Protein AF-A0A7T8H0J9-F1 (afdb_monomer_lite)

Secondary structure (DSSP, 8-state):
--EE-TTT--EE-TTS-TTTTTGGGTS-PPPPPPPPHHHHHHHSS-SHHHHHHHHTHHHHHHHT---TT--S-----PPP---

Radius of gyration: 19.09 Å; chains: 1; bounding box: 42×35×44 Å

pLDDT: mean 78.9, std 16.66, range [35.88, 94.06]

Structure (mmCIF, N/CA/C/O backbone):
data_AF-A0A7T8H0J9-F1
#
_entry.id   AF-A0A7T8H0J9-F1
#
loop_
_atom_site.group_PDB
_atom_site.id
_atom_site.type_symbol
_atom_site.label_atom_id
_atom_site.label_alt_id
_atom_site.label_comp_id
_atom_site.label_asym_id
_atom_site.label_entity_id
_atom_site.label_seq_id
_atom_site.pdbx_PDB_ins_code
_atom_site.Cartn_x
_atom_site.Cartn_y
_atom_site.Cartn_z
_atom_site.occupancy
_atom_site.B_iso_or_equiv
_atom_site.auth_seq_id
_atom_site.auth_comp_id
_atom_site.auth_asym_id
_atom_site.auth_atom_id
_atom_site.pdbx_PDB_model_num
ATOM 1 N N . MET A 1 1 ? 8.638 8.120 -4.198 1.00 64.44 1 MET A N 1
ATOM 2 C CA . MET A 1 1 ? 8.348 7.109 -5.231 1.00 64.44 1 MET A CA 1
ATOM 3 C C . MET A 1 1 ? 7.562 7.802 -6.331 1.00 64.44 1 MET A C 1
ATOM 5 O O . MET A 1 1 ? 6.436 8.194 -6.075 1.00 64.44 1 MET A O 1
ATOM 9 N N . ASN A 1 2 ? 8.166 8.086 -7.480 1.00 81.69 2 ASN A N 1
ATOM 10 C CA . ASN A 1 2 ? 7.508 8.805 -8.587 1.00 81.69 2 ASN A CA 1
ATOM 11 C C . ASN A 1 2 ? 7.849 8.207 -9.961 1.00 81.69 2 ASN A C 1
ATOM 13 O O . ASN A 1 2 ? 7.578 8.820 -10.988 1.00 81.69 2 ASN A O 1
ATOM 17 N N . VAL A 1 3 ? 8.474 7.029 -9.975 1.00 87.50 3 VAL A N 1
ATOM 18 C CA . VAL A 1 3 ? 8.814 6.295 -11.191 1.00 87.50 3 VAL A CA 1
ATOM 19 C C . VAL A 1 3 ? 7.986 5.024 -11.194 1.00 87.50 3 VAL A C 1
ATOM 21 O O . VAL A 1 3 ? 8.080 4.239 -10.256 1.00 87.50 3 VAL A O 1
ATOM 24 N N . ASN A 1 4 ? 7.199 4.796 -12.239 1.00 89.75 4 ASN A N 1
ATOM 25 C CA . ASN A 1 4 ? 6.435 3.559 -12.363 1.00 89.75 4 ASN A CA 1
ATOM 26 C C . ASN A 1 4 ? 7.233 2.516 -13.140 1.00 89.75 4 ASN A C 1
ATOM 28 O O . ASN A 1 4 ? 7.887 2.802 -14.144 1.00 89.75 4 ASN A O 1
ATOM 32 N N . CYS A 1 5 ? 7.163 1.267 -12.691 1.00 88.25 5 CYS A N 1
ATOM 33 C CA . CYS A 1 5 ? 7.691 0.151 -13.452 1.00 88.25 5 CYS A CA 1
ATOM 34 C C . CYS A 1 5 ? 6.888 -0.055 -14.740 1.00 88.25 5 CYS A C 1
ATOM 36 O O . CYS A 1 5 ? 5.698 -0.334 -14.675 1.00 88.25 5 CYS A O 1
ATOM 38 N N . ARG A 1 6 ? 7.555 -0.06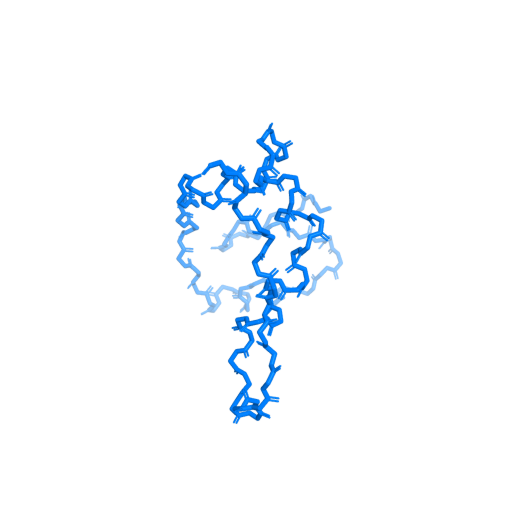8 -15.899 1.00 87.50 6 ARG A N 1
ATOM 39 C CA . ARG A 1 6 ? 6.910 -0.336 -17.200 1.00 87.50 6 ARG A CA 1
ATOM 40 C C . ARG A 1 6 ? 6.242 -1.712 -17.338 1.00 87.50 6 ARG A C 1
ATOM 42 O O . ARG A 1 6 ? 5.475 -1.911 -18.267 1.00 87.50 6 ARG A O 1
ATOM 49 N N . TYR A 1 7 ? 6.588 -2.671 -16.477 1.00 88.25 7 TYR A N 1
ATOM 50 C CA . TYR A 1 7 ? 6.116 -4.057 -16.584 1.00 88.25 7 TYR A CA 1
ATOM 51 C C . TYR A 1 7 ? 4.932 -4.375 -15.676 1.00 88.25 7 TYR A C 1
ATOM 53 O O . TYR A 1 7 ? 4.098 -5.194 -16.030 1.00 88.25 7 TYR A O 1
ATOM 61 N N . CYS A 1 8 ? 4.896 -3.775 -14.489 1.00 86.81 8 CYS A N 1
ATOM 62 C CA . CYS A 1 8 ? 3.935 -4.131 -13.444 1.00 86.81 8 CYS A CA 1
ATOM 63 C C . CYS A 1 8 ? 3.356 -2.911 -12.725 1.00 86.81 8 CYS A C 1
ATOM 65 O O . CYS A 1 8 ? 2.739 -3.055 -11.680 1.00 86.81 8 CYS A O 1
ATOM 67 N N . ASN A 1 9 ? 3.609 -1.702 -13.239 1.00 87.38 9 ASN A N 1
ATOM 68 C CA . ASN A 1 9 ? 3.117 -0.423 -12.718 1.00 87.38 9 ASN A CA 1
ATOM 69 C C . ASN A 1 9 ? 3.452 -0.114 -11.249 1.00 87.38 9 ASN A C 1
ATOM 71 O O . ASN A 1 9 ? 3.026 0.912 -10.729 1.00 87.38 9 ASN A O 1
ATOM 75 N N . ALA A 1 10 ? 4.274 -0.944 -10.601 1.00 87.75 10 ALA A N 1
ATOM 76 C CA . ALA A 1 10 ? 4.751 -0.708 -9.250 1.00 87.75 10 ALA A CA 1
ATOM 77 C C . ALA A 1 10 ? 5.487 0.637 -9.148 1.00 87.75 10 ALA A C 1
ATOM 79 O O . ALA A 1 10 ? 6.336 0.957 -9.989 1.00 87.75 10 ALA A O 1
ATOM 80 N N . MET A 1 11 ? 5.168 1.389 -8.097 1.00 89.31 11 MET A N 1
ATOM 81 C CA . MET A 1 11 ? 5.829 2.637 -7.725 1.00 89.31 11 MET A CA 1
ATOM 82 C C . MET A 1 11 ? 7.242 2.344 -7.223 1.00 89.31 11 MET A C 1
ATOM 84 O O . MET A 1 11 ? 7.428 1.515 -6.336 1.00 89.31 11 MET A O 1
ATOM 88 N N . LYS A 1 12 ? 8.230 3.039 -7.781 1.00 88.12 12 LYS A N 1
ATOM 89 C CA . LYS A 1 12 ? 9.651 2.859 -7.483 1.00 88.12 12 LYS A CA 1
ATOM 90 C C . LYS A 1 12 ? 10.298 4.132 -6.981 1.00 88.12 12 LYS A C 1
ATOM 92 O O . LYS A 1 12 ? 9.860 5.255 -7.279 1.00 88.12 12 LYS A O 1
ATOM 97 N N . TYR A 1 13 ? 11.390 3.959 -6.250 1.00 87.62 13 TYR A N 1
ATOM 98 C CA . TYR A 1 13 ? 12.348 5.038 -6.043 1.00 87.62 13 TYR A CA 1
ATOM 99 C C . TYR A 1 13 ? 13.278 5.161 -7.257 1.00 87.62 13 TYR A C 1
ATOM 101 O O . TYR A 1 13 ? 13.640 4.149 -7.853 1.00 87.62 13 TYR A O 1
ATOM 109 N N . PRO A 1 14 ? 13.727 6.377 -7.614 1.00 85.38 14 PRO A N 1
ATOM 110 C CA . PRO A 1 14 ? 14.646 6.562 -8.739 1.00 85.38 14 PRO A CA 1
ATOM 111 C C . PRO A 1 14 ? 15.955 5.760 -8.631 1.00 85.38 14 PRO A C 1
ATOM 113 O O . PRO A 1 14 ? 16.520 5.384 -9.650 1.00 85.38 14 PRO A O 1
ATOM 116 N N . ALA A 1 15 ? 16.424 5.487 -7.408 1.00 88.38 15 ALA A N 1
ATOM 117 C CA . ALA A 1 15 ? 17.662 4.752 -7.141 1.00 88.38 15 ALA A CA 1
ATOM 118 C C . ALA A 1 15 ? 17.475 3.226 -6.988 1.00 88.38 15 ALA A C 1
ATOM 120 O O . ALA A 1 15 ? 18.440 2.520 -6.698 1.00 88.38 15 ALA A O 1
ATOM 121 N N . GLU A 1 16 ? 16.258 2.695 -7.141 1.00 88.62 16 GLU A N 1
ATOM 122 C CA . GLU A 1 16 ? 16.027 1.252 -7.034 1.00 88.62 16 GLU A CA 1
ATOM 123 C C . GLU A 1 16 ? 16.573 0.487 -8.236 1.00 88.62 16 GLU A C 1
ATOM 125 O O . GLU A 1 16 ? 16.497 0.920 -9.389 1.00 88.62 16 GLU A O 1
ATOM 130 N N . THR A 1 17 ? 17.066 -0.722 -7.973 1.00 88.62 17 THR A N 1
ATOM 131 C CA . THR A 1 17 ? 17.516 -1.608 -9.041 1.00 88.62 17 THR A CA 1
ATOM 132 C C . THR A 1 17 ? 16.326 -2.069 -9.901 1.00 88.62 17 THR A C 1
ATOM 134 O O . THR A 1 17 ? 15.233 -2.330 -9.385 1.00 88.62 17 THR A O 1
ATOM 137 N N . PRO A 1 18 ? 16.507 -2.253 -11.226 1.00 80.88 18 PRO A N 1
ATOM 138 C CA . PRO A 1 18 ? 15.425 -2.679 -12.123 1.00 80.88 18 PRO A CA 1
ATOM 139 C C . PRO A 1 18 ? 14.748 -4.001 -11.720 1.00 80.88 18 PRO A C 1
ATOM 141 O O . PRO A 1 18 ? 13.585 -4.238 -12.060 1.00 80.88 18 PRO A O 1
ATOM 144 N N . GLY A 1 19 ? 15.474 -4.853 -10.990 1.00 85.50 19 GLY A N 1
ATOM 145 C CA . GLY A 1 19 ? 15.024 -6.164 -10.537 1.00 85.50 19 GLY A CA 1
ATOM 146 C C . GLY A 1 19 ? 14.096 -6.159 -9.321 1.00 85.50 19 GLY A C 1
ATOM 147 O O . GLY A 1 19 ? 13.408 -7.155 -9.125 1.00 85.50 19 GLY A O 1
ATOM 148 N N . LEU A 1 20 ? 14.030 -5.074 -8.542 1.00 88.38 20 LEU A N 1
ATOM 149 C CA . LEU A 1 20 ? 13.435 -5.123 -7.201 1.00 88.38 20 LEU A CA 1
ATOM 150 C C . LEU A 1 20 ? 11.924 -5.404 -7.190 1.00 88.38 20 LEU A C 1
ATOM 152 O O . LEU A 1 20 ? 11.443 -6.099 -6.307 1.00 88.38 20 LEU A O 1
ATOM 156 N N . CYS A 1 21 ? 11.173 -4.902 -8.174 1.00 88.25 21 CYS A N 1
ATOM 157 C CA . CYS A 1 21 ? 9.715 -5.067 -8.174 1.00 88.25 21 CYS A CA 1
ATOM 158 C C . CYS A 1 21 ? 9.245 -6.371 -8.843 1.00 88.25 21 CYS A C 1
ATOM 160 O O . CYS A 1 21 ? 8.387 -7.063 -8.320 1.00 88.25 21 CYS A O 1
ATOM 162 N N . CYS A 1 22 ? 9.766 -6.681 -10.034 1.00 89.62 22 CYS A N 1
ATOM 163 C CA . CYS A 1 22 ? 9.210 -7.690 -10.949 1.00 89.62 22 CYS A CA 1
ATOM 164 C C . CYS A 1 22 ? 10.335 -8.407 -11.710 1.00 89.62 22 CYS A C 1
ATOM 166 O O . CYS A 1 22 ? 10.156 -8.838 -12.851 1.00 89.62 22 CYS A O 1
ATOM 168 N N . ALA A 1 23 ? 11.540 -8.440 -11.122 1.00 90.50 23 ALA A N 1
ATOM 169 C CA . ALA A 1 23 ? 12.749 -9.007 -11.719 1.00 90.50 23 ALA A CA 1
ATOM 170 C C . ALA A 1 23 ? 12.989 -8.523 -13.163 1.00 90.50 23 ALA A C 1
ATOM 172 O O . ALA A 1 23 ? 13.307 -9.310 -14.053 1.00 90.50 23 ALA A O 1
ATOM 173 N N . ASN A 1 24 ? 12.804 -7.217 -13.403 1.00 88.31 24 ASN A N 1
ATOM 174 C CA . ASN A 1 24 ? 12.895 -6.593 -14.726 1.00 88.31 24 ASN A CA 1
ATOM 175 C C . ASN A 1 24 ? 11.936 -7.200 -15.780 1.00 88.31 24 ASN A C 1
ATOM 177 O O . ASN A 1 24 ? 12.310 -7.380 -16.935 1.00 88.31 24 ASN A O 1
ATOM 181 N N . GLY A 1 25 ? 10.708 -7.537 -15.374 1.00 88.38 25 GLY A N 1
ATOM 182 C CA . GLY A 1 25 ? 9.665 -8.077 -16.255 1.00 88.38 25 GLY A CA 1
ATOM 183 C C . GLY A 1 25 ? 9.659 -9.602 -16.375 1.00 88.38 25 GLY A C 1
ATOM 184 O O . GLY A 1 25 ? 8.849 -10.142 -17.119 1.00 88.38 25 GLY A O 1
ATOM 185 N N . LYS A 1 26 ? 10.537 -10.304 -15.645 1.00 90.88 26 LYS A N 1
ATOM 186 C CA . LYS A 1 26 ? 10.544 -11.776 -15.590 1.00 90.88 26 LYS A CA 1
ATOM 187 C C . LYS A 1 26 ? 9.416 -12.340 -14.728 1.00 90.88 26 LYS A C 1
ATOM 189 O O . LYS A 1 26 ? 8.988 -13.463 -14.958 1.00 90.88 26 LYS A O 1
ATOM 194 N N . VAL A 1 27 ? 8.961 -11.577 -13.734 1.00 89.88 27 VAL A N 1
ATOM 195 C CA . VAL A 1 27 ? 7.828 -11.947 -12.881 1.00 89.88 27 VAL A CA 1
ATOM 196 C C . VAL A 1 27 ? 6.611 -11.161 -13.339 1.00 89.88 27 VAL A C 1
ATOM 198 O O . VAL A 1 27 ? 6.649 -9.930 -13.393 1.00 89.88 27 VAL A O 1
ATOM 201 N N . ARG A 1 28 ? 5.535 -11.881 -13.656 1.00 84.94 28 ARG A N 1
ATOM 202 C CA . ARG A 1 28 ? 4.223 -11.303 -13.926 1.00 84.94 28 ARG A CA 1
ATOM 203 C C . ARG A 1 28 ? 3.377 -11.480 -12.671 1.00 84.94 28 ARG A C 1
ATOM 205 O O . ARG A 1 28 ? 3.113 -12.608 -12.274 1.00 84.94 28 ARG A O 1
ATOM 212 N N . LEU A 1 29 ? 3.052 -10.367 -12.027 1.00 78.69 29 LEU A N 1
ATOM 213 C CA . LEU A 1 29 ? 2.143 -10.346 -10.887 1.00 78.69 29 LEU A CA 1
ATOM 214 C C . LEU A 1 29 ? 0.717 -10.282 -11.425 1.00 78.69 29 LEU A C 1
ATOM 216 O O . LEU A 1 29 ? 0.468 -9.560 -12.393 1.00 78.69 29 LEU A O 1
ATOM 220 N N . ASP A 1 30 ? -0.182 -11.043 -10.815 1.00 82.94 30 ASP A N 1
ATOM 221 C CA . ASP A 1 30 ? -1.609 -10.885 -11.062 1.00 82.94 30 ASP A CA 1
ATOM 222 C C . ASP A 1 30 ? -2.093 -9.550 -10.490 1.00 82.94 30 ASP A C 1
ATOM 224 O O . ASP A 1 30 ? -1.471 -8.971 -9.590 1.00 82.94 30 ASP A O 1
ATOM 228 N N . ASP A 1 31 ? -3.206 -9.058 -11.028 1.00 80.75 31 ASP A N 1
ATOM 229 C CA . ASP A 1 31 ? -3.818 -7.835 -10.529 1.00 80.75 31 ASP A CA 1
ATOM 230 C C . ASP A 1 31 ? -4.253 -8.018 -9.073 1.00 80.75 31 ASP A C 1
ATOM 232 O O . ASP A 1 31 ? -4.757 -9.073 -8.671 1.00 80.75 31 ASP A O 1
ATOM 236 N N . LEU A 1 32 ? -4.060 -6.969 -8.270 1.00 79.94 32 LEU A N 1
ATOM 237 C CA . LEU A 1 32 ? -4.513 -6.976 -6.886 1.00 79.94 32 LEU A CA 1
ATOM 238 C C . LEU A 1 32 ? -6.035 -7.114 -6.872 1.00 79.94 32 LEU A C 1
ATOM 240 O O . LEU A 1 32 ? -6.754 -6.240 -7.356 1.00 79.94 32 LEU A O 1
ATOM 244 N N . GLN A 1 33 ? -6.514 -8.206 -6.283 1.00 85.62 33 GLN A N 1
ATOM 245 C CA . GLN A 1 33 ? -7.932 -8.360 -6.007 1.00 85.62 33 GLN A CA 1
ATOM 246 C C . GLN A 1 33 ? -8.373 -7.349 -4.952 1.00 85.62 33 GLN A C 1
ATOM 248 O O . GLN A 1 33 ? -7.613 -6.988 -4.048 1.00 85.62 33 GLN A O 1
ATOM 253 N N . GLU A 1 34 ? -9.620 -6.899 -5.069 1.00 86.12 34 GLU A N 1
ATOM 254 C CA . GLU A 1 34 ? -10.198 -6.006 -4.080 1.00 86.12 34 GLU A CA 1
ATOM 255 C C . GLU A 1 34 ? -10.272 -6.707 -2.721 1.00 86.12 34 GLU A C 1
ATOM 257 O O . GLU A 1 34 ? -10.681 -7.866 -2.603 1.00 86.12 34 GLU A O 1
ATOM 262 N N . THR A 1 35 ? -9.842 -5.996 -1.680 1.00 86.56 35 THR A N 1
ATOM 263 C CA . THR A 1 35 ? -9.879 -6.508 -0.314 1.00 86.56 35 THR A CA 1
ATOM 264 C C . THR A 1 35 ? -11.331 -6.788 0.084 1.00 86.56 35 THR A C 1
ATOM 266 O O . THR A 1 35 ? -12.149 -5.870 -0.004 1.00 86.56 35 THR A O 1
ATOM 269 N N . PRO A 1 36 ? -11.661 -7.991 0.594 1.00 91.38 36 PRO A N 1
ATOM 270 C CA . PRO A 1 36 ? -13.002 -8.295 1.082 1.00 91.38 36 PRO A CA 1
ATOM 271 C C . PRO A 1 36 ? -13.506 -7.237 2.070 1.00 91.38 36 PRO A C 1
ATOM 273 O O . PRO A 1 36 ? -12.766 -6.833 2.974 1.00 91.38 36 PRO A O 1
ATOM 276 N N . ASP A 1 37 ? -14.774 -6.832 1.944 1.00 88.50 37 ASP A N 1
ATOM 277 C CA . ASP A 1 37 ? -15.359 -5.713 2.701 1.00 88.50 37 ASP A CA 1
ATOM 278 C C . ASP A 1 37 ? -15.133 -5.816 4.209 1.00 88.50 37 ASP A C 1
ATOM 280 O O . ASP A 1 37 ? -14.818 -4.829 4.872 1.00 88.50 37 ASP A O 1
ATOM 284 N N . HIS A 1 38 ? -15.236 -7.024 4.761 1.00 86.56 38 HIS A N 1
ATOM 285 C CA . HIS A 1 38 ? -15.006 -7.256 6.181 1.00 86.56 38 HIS A CA 1
ATOM 286 C C . HIS A 1 38 ? -13.577 -6.880 6.607 1.00 86.56 38 HIS A C 1
ATOM 288 O O . HIS A 1 38 ? -13.385 -6.207 7.618 1.00 86.56 38 HIS A O 1
ATOM 294 N N . LEU A 1 39 ? -12.564 -7.282 5.833 1.00 88.50 39 LEU A N 1
ATOM 295 C CA . LEU A 1 39 ? -11.167 -6.946 6.122 1.00 88.50 39 LEU A CA 1
ATOM 296 C C . LEU A 1 39 ? -10.910 -5.454 5.925 1.00 88.50 39 LEU A C 1
ATOM 298 O O . LEU A 1 39 ? -10.217 -4.842 6.736 1.00 88.50 39 LEU A O 1
ATOM 302 N N . ARG A 1 40 ? -11.517 -4.856 4.894 1.00 89.69 40 ARG A N 1
ATOM 303 C CA . ARG A 1 40 ? -11.452 -3.411 4.677 1.00 89.69 40 ARG A CA 1
ATOM 304 C C . ARG A 1 40 ? -11.991 -2.671 5.898 1.00 89.69 40 ARG A C 1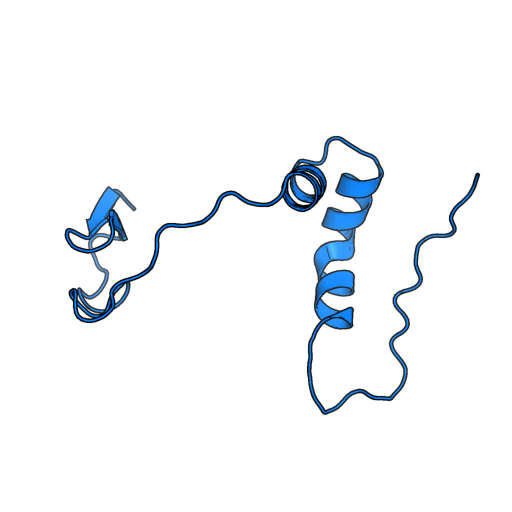
ATOM 306 O O . ARG A 1 40 ? -11.288 -1.837 6.455 1.00 89.69 40 ARG A O 1
ATOM 313 N N . ASN A 1 41 ? -13.177 -3.038 6.376 1.00 90.94 41 ASN A N 1
ATOM 314 C CA . ASN A 1 41 ? -13.832 -2.398 7.517 1.00 90.94 41 ASN A CA 1
ATOM 315 C C . ASN A 1 41 ? -13.015 -2.489 8.814 1.00 90.94 41 ASN A C 1
ATOM 317 O O . ASN A 1 41 ? -12.999 -1.531 9.587 1.00 90.94 41 ASN A O 1
ATOM 321 N N . LEU A 1 42 ? -12.286 -3.588 9.035 1.00 91.81 42 LEU A N 1
ATOM 322 C CA . LEU A 1 42 ? -11.383 -3.733 10.182 1.00 91.81 42 LEU A CA 1
ATOM 323 C C . LEU A 1 42 ? -10.209 -2.744 10.161 1.00 91.81 42 LEU A C 1
ATOM 325 O O . LEU A 1 42 ? -9.708 -2.387 11.228 1.00 91.81 42 LEU A O 1
ATOM 329 N N . LEU A 1 43 ? -9.794 -2.268 8.988 1.00 89.75 43 LEU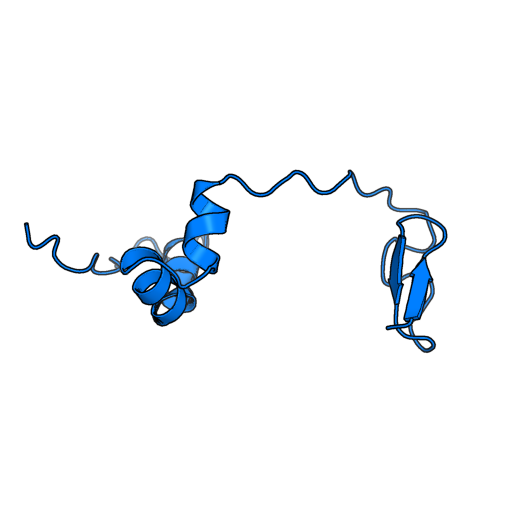 A N 1
ATOM 330 C CA . LEU A 1 43 ? -8.655 -1.361 8.816 1.00 89.75 43 LEU A CA 1
ATOM 331 C C . LEU A 1 43 ? -9.041 0.129 8.786 1.00 89.75 43 LEU A C 1
ATOM 333 O O . LEU A 1 43 ? -8.156 0.980 8.776 1.00 89.75 43 LEU A O 1
ATOM 337 N N . LEU A 1 44 ? -10.337 0.468 8.779 1.00 90.25 44 LEU A N 1
ATOM 338 C CA . LEU A 1 44 ? -10.806 1.857 8.627 1.00 90.25 44 LEU A CA 1
ATOM 339 C C . LEU A 1 44 ? -10.862 2.667 9.935 1.00 90.25 44 LEU A C 1
ATOM 341 O O . LEU A 1 44 ? -10.996 3.886 9.902 1.00 90.25 44 LEU A O 1
ATOM 345 N N . GLY A 1 45 ? -10.810 2.025 11.098 1.00 84.38 45 GLY A N 1
ATOM 346 C CA . GLY A 1 45 ? -10.890 2.660 12.420 1.00 84.38 45 GLY A CA 1
ATOM 347 C C . GLY A 1 45 ? -12.251 3.217 12.817 1.00 84.38 45 GLY A C 1
ATOM 348 O O . GLY A 1 45 ? -12.356 3.917 13.826 1.00 84.38 45 GLY A O 1
ATOM 349 N N . GLN A 1 46 ? -13.288 2.928 12.036 1.00 89.81 46 GLN A N 1
ATOM 350 C CA . GLN A 1 46 ? -14.599 3.555 12.185 1.00 89.81 46 GLN A CA 1
ATOM 351 C C . GLN A 1 46 ? -15.471 2.848 13.231 1.00 89.81 46 GLN A C 1
ATOM 353 O O . GLN A 1 46 ? -16.151 3.515 14.010 1.00 89.81 46 GLN A O 1
ATOM 358 N N . SER A 1 47 ? -15.411 1.516 13.307 1.00 91.81 47 SER A N 1
ATOM 359 C CA . SER A 1 47 ? -16.166 0.724 14.285 1.00 91.81 47 SER A CA 1
ATOM 360 C C . SER A 1 47 ? -15.358 0.442 15.563 1.00 91.81 47 SER A C 1
ATOM 362 O O . SER A 1 47 ? -14.121 0.477 15.536 1.00 91.81 47 SER A O 1
ATOM 364 N N . PRO A 1 48 ? -16.024 0.129 16.693 1.00 92.31 48 PRO A N 1
ATOM 365 C CA . PRO A 1 48 ? -15.349 -0.367 17.894 1.00 92.31 48 PRO A CA 1
ATOM 366 C C . PRO A 1 48 ? -14.454 -1.580 17.604 1.00 92.31 48 PRO A C 1
ATOM 368 O O . PRO A 1 48 ? -13.303 -1.609 18.040 1.00 92.31 48 PRO A O 1
ATOM 371 N N . ASP A 1 49 ? -14.941 -2.510 16.780 1.00 89.19 49 ASP A N 1
ATOM 372 C CA . ASP A 1 49 ? -14.198 -3.704 16.372 1.00 89.19 49 ASP A CA 1
ATOM 373 C C . ASP A 1 49 ? -12.939 -3.353 15.585 1.00 89.19 49 ASP A C 1
ATOM 375 O O . ASP A 1 49 ? -11.872 -3.900 15.847 1.00 89.19 49 ASP A O 1
ATOM 379 N N . SER A 1 50 ? -13.025 -2.387 14.670 1.00 93.62 50 SER A N 1
ATOM 380 C CA . SER A 1 50 ? -11.873 -1.925 13.899 1.00 93.62 50 SER A CA 1
ATOM 381 C C . SER A 1 50 ? -10.825 -1.247 14.785 1.00 93.62 50 SER A C 1
ATOM 383 O O . SER A 1 50 ? -9.627 -1.500 14.648 1.00 93.62 50 SER A O 1
ATOM 385 N N . LYS A 1 51 ? -11.254 -0.433 15.756 1.00 93.56 51 LYS A N 1
ATOM 386 C CA . LYS A 1 51 ? -10.341 0.187 16.730 1.00 93.56 51 LYS A CA 1
ATOM 387 C C . LYS A 1 51 ? -9.645 -0.865 17.590 1.00 93.56 51 LYS A C 1
ATOM 389 O O . LYS A 1 51 ? -8.438 -0.767 17.816 1.00 93.56 51 LYS A O 1
ATOM 394 N N . ASN A 1 52 ? -10.389 -1.869 18.052 1.00 93.31 52 ASN A N 1
ATOM 395 C CA . ASN A 1 52 ? -9.832 -2.986 18.806 1.00 93.31 52 ASN A CA 1
ATOM 396 C C . ASN A 1 52 ? -8.851 -3.807 17.955 1.00 93.31 52 ASN A C 1
ATOM 398 O O . ASN A 1 52 ? -7.747 -4.110 18.411 1.00 93.31 52 ASN A O 1
ATOM 402 N N . PHE A 1 53 ? -9.226 -4.108 16.712 1.00 91.62 53 PHE A N 1
ATOM 403 C CA . PHE A 1 53 ? -8.393 -4.836 15.766 1.00 91.62 53 PHE A CA 1
ATOM 404 C C . PHE A 1 53 ? -7.071 -4.113 15.518 1.00 91.62 53 PHE A C 1
ATOM 406 O O . PHE A 1 53 ? -6.016 -4.703 15.715 1.00 91.62 53 PHE A O 1
ATOM 413 N N . MET A 1 54 ? -7.097 -2.821 15.184 1.00 91.12 54 MET A N 1
ATOM 414 C CA . MET A 1 54 ? -5.872 -2.057 14.930 1.00 91.12 54 MET A CA 1
ATOM 415 C C . MET A 1 54 ? -4.980 -1.934 16.169 1.00 91.12 54 MET A C 1
ATOM 417 O O . MET A 1 54 ? -3.760 -2.046 16.055 1.00 91.12 54 MET A O 1
ATOM 421 N N . ARG A 1 55 ? -5.566 -1.756 17.362 1.00 94.06 55 ARG A N 1
ATOM 422 C CA . ARG A 1 55 ? -4.805 -1.713 18.622 1.00 94.06 55 ARG A CA 1
ATOM 423 C C . ARG A 1 55 ? -4.071 -3.028 18.886 1.00 94.06 55 ARG A C 1
ATOM 425 O O . ARG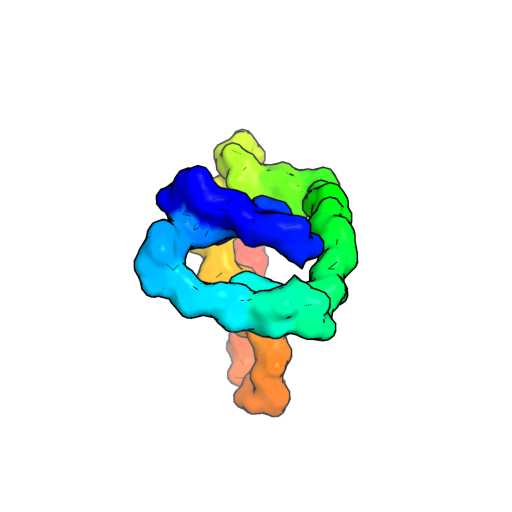 A 1 55 ? -2.940 -3.010 19.363 1.00 94.06 55 ARG A O 1
ATOM 432 N N . ASN A 1 56 ? -4.702 -4.150 18.553 1.00 92.12 56 ASN A N 1
ATOM 433 C CA . ASN A 1 56 ? -4.213 -5.491 18.858 1.00 92.12 56 ASN A CA 1
ATOM 434 C C . ASN A 1 56 ? -3.722 -6.254 17.616 1.00 92.12 56 ASN A C 1
ATOM 436 O O . ASN A 1 56 ? -3.546 -7.468 17.673 1.00 92.12 56 ASN A O 1
ATOM 440 N N . ILE A 1 57 ? -3.457 -5.580 16.492 1.00 91.25 57 ILE A N 1
ATOM 441 C CA . ILE A 1 57 ? -3.179 -6.247 15.207 1.00 91.25 57 ILE A CA 1
ATOM 442 C C . ILE A 1 57 ? -1.966 -7.184 15.276 1.00 91.25 57 ILE A C 1
ATOM 444 O O . ILE A 1 57 ? -1.956 -8.240 14.656 1.00 91.25 57 ILE A O 1
ATOM 448 N N . ARG A 1 58 ? -0.959 -6.846 16.094 1.00 90.00 58 ARG A N 1
ATOM 449 C CA . ARG A 1 58 ? 0.214 -7.704 16.325 1.00 90.00 58 ARG A CA 1
ATOM 450 C C . ARG A 1 58 ? -0.155 -9.012 17.021 1.00 90.00 58 ARG A C 1
ATOM 452 O O . ARG A 1 58 ? 0.365 -10.046 16.627 1.00 90.00 58 ARG A O 1
ATOM 459 N N . ALA A 1 59 ? -1.052 -8.949 18.005 1.00 89.25 59 ALA A N 1
ATOM 460 C CA . ALA A 1 59 ? -1.568 -10.109 18.724 1.00 89.25 59 ALA A CA 1
ATOM 461 C C . ALA A 1 59 ? -2.394 -11.008 17.797 1.00 89.25 59 ALA A C 1
ATOM 463 O O . ALA A 1 59 ? -2.177 -12.213 17.739 1.00 89.25 59 ALA A O 1
ATOM 464 N N . TYR A 1 60 ? -3.295 -10.420 17.006 1.00 87.56 60 TYR A N 1
ATOM 465 C CA . TYR A 1 60 ? -4.023 -11.176 15.988 1.00 87.56 60 TYR A CA 1
ATOM 466 C C . TYR A 1 60 ? -3.053 -11.860 15.016 1.00 87.56 60 TYR A C 1
ATOM 468 O O . TYR A 1 60 ? -3.117 -13.072 14.838 1.00 87.56 60 TYR A O 1
ATOM 476 N N . ASN A 1 61 ? -2.088 -11.123 14.463 1.00 86.31 61 ASN A N 1
ATOM 477 C CA . ASN A 1 61 ? -1.120 -11.684 13.523 1.00 86.31 61 ASN A CA 1
ATOM 478 C C . ASN A 1 61 ? -0.228 -12.764 14.153 1.00 86.31 61 ASN A C 1
ATOM 480 O O . ASN A 1 61 ? 0.115 -13.715 13.461 1.00 86.31 61 ASN A O 1
ATOM 484 N N . SER A 1 62 ? 0.152 -12.659 15.433 1.00 84.69 62 SER A N 1
ATOM 485 C CA . SER A 1 62 ? 0.919 -13.710 16.119 1.00 84.69 62 SER A CA 1
ATOM 486 C C . SER A 1 62 ? 0.096 -14.960 16.403 1.00 84.69 62 SER A C 1
ATOM 488 O O . SER A 1 62 ? 0.642 -16.053 16.337 1.00 84.69 62 SER A O 1
ATOM 490 N N . ALA A 1 63 ? -1.207 -14.829 16.655 1.00 83.75 63 ALA A N 1
ATOM 491 C CA . ALA A 1 63 ? -2.087 -15.984 16.822 1.00 83.75 63 ALA A CA 1
ATOM 492 C C . ALA A 1 63 ? -2.270 -16.787 15.524 1.00 83.75 63 ALA A C 1
ATOM 494 O O . ALA A 1 63 ? -2.463 -17.998 15.570 1.00 83.75 63 ALA A O 1
ATOM 495 N N . PHE A 1 64 ? -2.203 -16.118 14.368 1.00 70.94 64 PHE A N 1
ATOM 496 C CA . PHE A 1 64 ? -2.308 -16.749 13.048 1.00 70.94 64 PHE A CA 1
ATOM 497 C C . PHE A 1 64 ? -0.953 -17.053 12.400 1.00 70.94 64 PHE A C 1
ATOM 499 O O . PHE A 1 64 ? -0.917 -17.522 11.261 1.00 70.94 64 PHE A O 1
ATOM 506 N N . GLN A 1 65 ? 0.164 -16.798 13.090 1.00 70.06 65 GLN A N 1
ATOM 507 C CA . GLN A 1 65 ? 1.473 -17.218 12.603 1.00 70.06 65 GLN A CA 1
ATOM 508 C C . GLN A 1 65 ? 1.522 -18.745 12.611 1.00 70.06 65 GLN A C 1
ATOM 510 O O . GLN A 1 65 ? 1.653 -19.375 13.658 1.00 70.06 65 GLN A O 1
ATOM 515 N N . MET A 1 66 ? 1.401 -19.335 11.418 1.00 58.22 66 MET A N 1
ATOM 516 C CA . MET A 1 66 ? 1.669 -20.748 11.170 1.00 58.22 66 MET A CA 1
ATOM 517 C C . MET A 1 66 ? 3.170 -20.992 11.299 1.00 58.22 66 MET A C 1
ATOM 519 O O . MET A 1 66 ? 3.892 -21.151 10.321 1.00 58.22 66 MET A O 1
ATOM 523 N N . ASN A 1 67 ? 3.642 -20.979 12.535 1.00 50.41 67 ASN A N 1
ATOM 524 C CA . ASN A 1 67 ? 4.916 -21.552 12.891 1.00 50.41 67 ASN A CA 1
ATOM 525 C C . ASN A 1 67 ? 4.563 -22.972 13.343 1.00 50.41 67 ASN A C 1
ATOM 527 O O . ASN A 1 67 ? 3.844 -23.131 14.330 1.00 50.41 67 ASN A O 1
ATOM 531 N N . ASP A 1 68 ? 5.080 -24.007 12.677 1.00 54.81 68 ASP A N 1
ATOM 532 C CA . ASP A 1 68 ? 4.945 -25.415 13.110 1.00 54.81 68 ASP A CA 1
ATOM 533 C C . ASP A 1 68 ? 5.410 -25.657 14.569 1.00 54.81 68 ASP A C 1
ATOM 535 O O . ASP A 1 68 ? 5.238 -26.738 15.132 1.00 54.81 68 ASP A O 1
ATOM 539 N N . ALA A 1 69 ? 6.004 -24.641 15.199 1.00 50.06 69 ALA A N 1
ATOM 540 C CA . ALA A 1 69 ? 6.617 -24.667 16.511 1.00 50.06 69 ALA A CA 1
ATOM 541 C C . ALA A 1 69 ? 5.756 -24.128 17.669 1.00 50.06 69 ALA A C 1
ATOM 543 O O . ALA A 1 69 ? 6.317 -23.933 18.745 1.00 50.06 69 ALA A O 1
ATOM 544 N N . ASP A 1 70 ? 4.440 -23.911 17.530 1.00 49.56 70 ASP A N 1
ATOM 545 C CA . ASP A 1 70 ? 3.629 -23.593 18.718 1.00 49.56 70 ASP A CA 1
ATOM 546 C C . ASP A 1 70 ? 2.243 -24.253 18.772 1.00 49.56 70 ASP A C 1
ATOM 548 O O . ASP A 1 70 ? 1.191 -23.638 18.634 1.00 49.5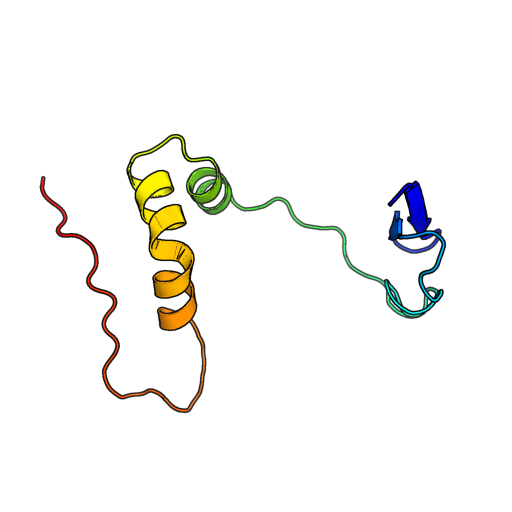6 70 ASP A O 1
ATOM 552 N N . ARG A 1 71 ? 2.246 -25.557 19.070 1.00 52.25 71 ARG A N 1
ATOM 553 C CA . ARG A 1 71 ? 1.088 -26.276 19.631 1.00 52.25 71 ARG A CA 1
ATOM 554 C C . ARG A 1 71 ? 0.871 -26.000 21.130 1.00 52.25 71 ARG A C 1
ATOM 556 O O . ARG A 1 71 ? 0.090 -26.717 21.755 1.00 52.25 71 ARG A O 1
ATOM 563 N N . ARG A 1 72 ? 1.561 -25.040 21.761 1.00 49.91 72 ARG A N 1
ATOM 564 C CA . ARG A 1 72 ? 1.494 -24.837 23.216 1.00 49.91 72 ARG A CA 1
ATOM 565 C C . ARG A 1 72 ? 1.314 -23.369 23.601 1.00 49.91 72 ARG A C 1
ATOM 567 O O . ARG A 1 72 ? 2.155 -22.773 24.260 1.00 49.91 72 ARG A O 1
ATOM 574 N N . GLY A 1 73 ? 0.07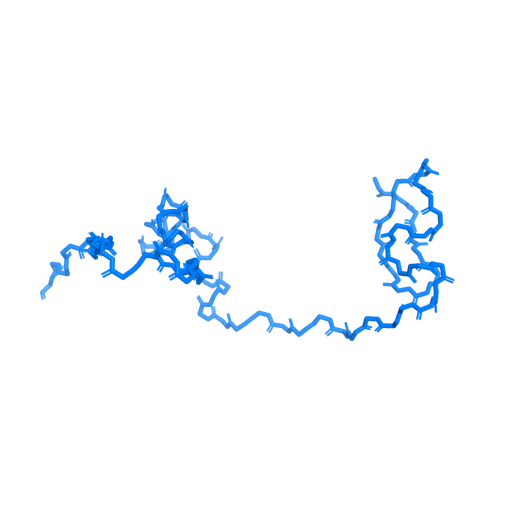9 -22.907 23.417 1.00 51.75 73 GLY A N 1
ATOM 575 C CA . GLY A 1 73 ? -0.587 -22.192 24.509 1.00 51.75 73 GLY A CA 1
ATOM 576 C C . GLY A 1 73 ? -0.825 -20.700 24.335 1.00 51.75 73 GLY A C 1
ATOM 577 O O . GLY A 1 73 ? -1.117 -20.042 25.330 1.00 51.75 73 GLY A O 1
ATOM 578 N N . TRP A 1 74 ? -0.784 -20.155 23.120 1.00 46.19 74 TRP A N 1
ATOM 579 C CA . TRP A 1 74 ? -1.271 -18.795 22.897 1.00 46.19 74 TRP A CA 1
ATOM 580 C C . TRP A 1 74 ? -2.752 -18.792 22.497 1.00 46.19 74 TRP A C 1
ATOM 582 O O . TRP A 1 74 ? -3.109 -18.877 21.326 1.00 46.19 74 TRP A O 1
ATOM 592 N N . LEU A 1 75 ? -3.637 -18.713 23.493 1.00 49.44 75 LEU A N 1
ATOM 593 C CA . LEU A 1 75 ? -5.017 -18.283 23.276 1.00 49.44 75 LEU A CA 1
ATOM 594 C C . LEU A 1 75 ? -5.000 -16.750 23.235 1.00 49.44 75 LEU A C 1
ATOM 596 O O . LEU A 1 75 ? -4.809 -16.146 24.294 1.00 49.44 75 LEU A O 1
ATOM 600 N N . PRO A 1 76 ? -5.192 -16.085 22.076 1.00 49.62 76 PRO A N 1
ATOM 601 C CA . PRO A 1 76 ? -5.557 -14.681 22.112 1.00 49.62 76 PRO A CA 1
ATOM 602 C C . PRO A 1 76 ? -6.866 -14.615 22.896 1.00 49.62 76 PRO A C 1
ATOM 604 O O . PRO A 1 76 ? -7.876 -15.187 22.482 1.00 49.62 76 PRO A O 1
ATOM 607 N N . THR A 1 77 ? -6.844 -13.984 24.068 1.00 50.62 77 THR A N 1
ATOM 608 C CA . THR A 1 77 ? -8.072 -13.664 24.782 1.00 50.62 77 THR A CA 1
ATOM 609 C C . THR A 1 77 ? -8.892 -12.788 23.846 1.00 50.62 77 THR A C 1
ATOM 611 O O . THR A 1 77 ? -8.590 -11.615 23.625 1.00 50.62 77 THR A O 1
ATOM 614 N N . LEU A 1 78 ? -9.910 -13.384 23.222 1.00 49.88 78 LEU A N 1
ATOM 615 C CA . LEU A 1 78 ? -10.982 -12.613 22.620 1.00 49.88 78 LEU A CA 1
ATOM 616 C C . LEU A 1 78 ? -11.469 -11.662 23.721 1.00 49.88 78 LEU A C 1
ATOM 618 O O . LEU A 1 78 ? -11.706 -12.135 24.839 1.00 49.88 78 LEU A O 1
ATOM 622 N N . PRO A 1 79 ? -11.562 -10.344 23.466 1.00 46.56 79 PRO A N 1
ATOM 623 C CA . PRO A 1 79 ? -12.168 -9.459 24.445 1.00 46.56 79 PRO A CA 1
ATOM 624 C C . PRO A 1 79 ? -13.559 -10.017 24.779 1.00 46.56 79 PRO A C 1
ATOM 626 O O . PRO A 1 79 ? -14.229 -10.526 23.869 1.00 46.56 79 PRO A O 1
ATOM 629 N N . PRO A 1 80 ? -13.964 -10.003 26.063 1.00 41.50 80 PRO A N 1
ATOM 630 C CA . PRO A 1 80 ? -15.263 -10.515 26.461 1.00 41.50 80 PRO A CA 1
ATOM 631 C C . PRO A 1 80 ? -16.333 -9.855 25.593 1.00 41.50 80 PRO A C 1
ATOM 633 O O . PRO A 1 80 ? -16.372 -8.633 25.435 1.00 41.50 80 PRO A O 1
ATOM 636 N N . LYS A 1 81 ? -17.152 -10.698 24.961 1.00 42.72 81 LYS A N 1
ATOM 637 C CA . LYS A 1 81 ? -18.384 -10.259 24.320 1.00 42.72 81 LYS A CA 1
ATOM 638 C C . LYS A 1 81 ? -19.343 -9.885 25.445 1.00 42.72 81 LYS A C 1
ATOM 640 O O . LYS A 1 81 ? -20.088 -10.739 25.908 1.00 42.72 81 LYS A O 1
ATOM 645 N N . ASP A 1 82 ? -19.286 -8.639 25.892 1.00 49.66 82 ASP A N 1
ATOM 646 C CA . ASP A 1 82 ? -20.345 -8.070 26.715 1.00 49.66 82 ASP A CA 1
ATOM 647 C C . ASP A 1 82 ? -21.470 -7.594 25.782 1.00 49.66 82 ASP A C 1
ATOM 649 O O . ASP A 1 82 ? -21.380 -6.523 25.176 1.00 49.66 82 ASP A O 1
ATOM 653 N N . ALA A 1 83 ? -22.491 -8.445 25.639 1.00 35.88 83 ALA A N 1
ATOM 654 C CA . ALA A 1 83 ? -23.890 -8.105 25.360 1.00 35.88 83 ALA A CA 1
ATOM 655 C C . ALA A 1 83 ? -24.784 -9.286 25.767 1.00 35.88 83 ALA A C 1
ATOM 657 O O . ALA A 1 83 ? -24.571 -10.394 25.219 1.00 35.88 83 ALA A O 1
#

Sequence (83 aa):
MNVNCRYCNAMKYPAETPGLCCANGKVRLDDLQETPDHLRNLLLGQSPDSKNFMRNIRAYNSAFQMNDADRRGWLPTLPPKDA

Foldseek 3Di:
DPDAQPQARDDDDPPDDCCPPAHVNVRDDDDDDDDPPVVVVLCPCPDPNNVVCVVCVVLVVVVPPPDVPDPDDDDPPDPDPDD

Organism: Caligus rogercresseyi (NCBI:txid217165)